Protein AF-A0A7K0ZGZ5-F1 (afdb_monomer_lite)

Foldseek 3Di:
DDKDWPFDAAQCWAVNPPDDDPRRVVCVVVVDITHHTWMDDPNHDIDDD

Radius of gyration: 12.97 Å; chains: 1; bounding box: 31×18×29 Å

Sequence (49 aa):
MRIHLLGTGSADGWPNPFCHCDSCESERANGRSRTSSAALVDGVILIDA

Structure (mmCIF, N/CA/C/O backbone):
data_AF-A0A7K0ZGZ5-F1
#
_entry.id   AF-A0A7K0ZGZ5-F1
#
loop_
_atom_site.group_PDB
_atom_site.id
_atom_site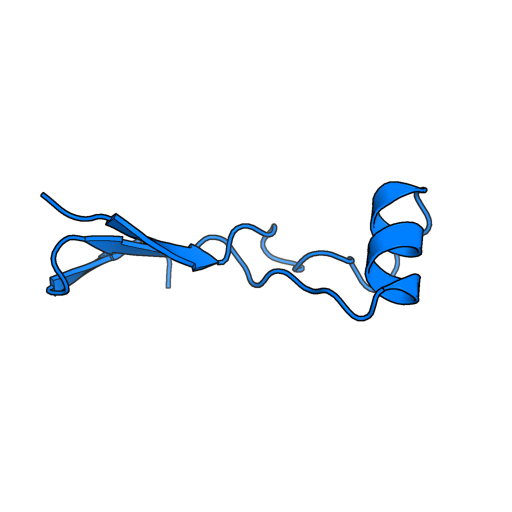.type_symbol
_atom_site.label_atom_id
_atom_site.label_alt_id
_atom_site.label_comp_id
_atom_site.label_asym_id
_atom_site.label_entity_id
_atom_site.label_seq_id
_atom_site.pdbx_PDB_ins_code
_atom_site.Cartn_x
_atom_site.Cart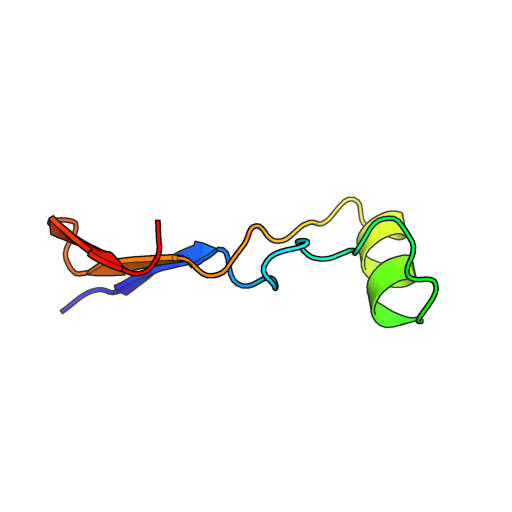n_y
_atom_site.Cartn_z
_atom_site.occupancy
_atom_site.B_iso_or_equiv
_atom_site.auth_seq_id
_atom_site.auth_comp_id
_atom_site.auth_asym_id
_atom_site.auth_atom_id
_atom_site.pdbx_PDB_model_num
ATOM 1 N N . MET A 1 1 ? -18.686 -9.103 13.891 1.00 89.94 1 MET A N 1
ATOM 2 C CA . MET A 1 1 ? -17.430 -8.383 13.635 1.00 89.94 1 MET A CA 1
ATOM 3 C C . MET A 1 1 ? -16.961 -8.702 12.226 1.00 89.94 1 MET A C 1
ATOM 5 O O . MET A 1 1 ? -16.833 -9.874 11.888 1.00 89.94 1 MET A O 1
ATOM 9 N N . ARG A 1 2 ? -16.760 -7.674 11.404 1.00 97.81 2 ARG A N 1
ATOM 10 C CA . ARG A 1 2 ? -16.290 -7.728 10.019 1.00 97.81 2 ARG A CA 1
ATOM 11 C C . ARG A 1 2 ? -15.061 -6.839 9.898 1.00 97.81 2 ARG A C 1
ATOM 13 O O . ARG A 1 2 ? -15.100 -5.687 10.316 1.00 97.81 2 ARG A O 1
ATOM 20 N N . ILE A 1 3 ? -14.004 -7.357 9.289 1.00 97.88 3 ILE A N 1
ATOM 21 C CA . ILE A 1 3 ? -12.783 -6.601 9.011 1.00 97.88 3 ILE A CA 1
ATOM 22 C C . ILE A 1 3 ? -12.667 -6.470 7.498 1.00 97.88 3 ILE A C 1
ATOM 24 O O . ILE A 1 3 ? -12.706 -7.474 6.787 1.00 97.88 3 ILE A O 1
ATOM 28 N N . HIS A 1 4 ? -12.553 -5.241 7.007 1.00 98.00 4 HIS A N 1
ATOM 29 C CA . HIS A 1 4 ? -12.286 -4.966 5.604 1.00 98.00 4 HIS A CA 1
ATOM 30 C C . HIS A 1 4 ? -10.845 -4.483 5.453 1.00 98.00 4 HIS A C 1
ATOM 32 O O . HIS A 1 4 ? -10.483 -3.449 6.008 1.00 98.00 4 HIS A O 1
ATOM 38 N N . LEU A 1 5 ? -10.023 -5.246 4.731 1.00 97.38 5 LEU A N 1
ATOM 39 C CA . LEU A 1 5 ? -8.635 -4.885 4.453 1.00 97.38 5 LEU A CA 1
ATOM 40 C C . LEU A 1 5 ? -8.611 -3.907 3.277 1.00 97.38 5 LEU A C 1
ATOM 42 O O . LEU A 1 5 ? -8.877 -4.299 2.143 1.00 97.38 5 LEU A O 1
ATOM 46 N N . LEU A 1 6 ? -8.315 -2.643 3.568 1.00 96.38 6 LEU A N 1
ATOM 47 C CA . LEU A 1 6 ? -8.209 -1.569 2.577 1.00 96.38 6 LEU A CA 1
ATOM 48 C C . LEU A 1 6 ? -6.839 -1.570 1.887 1.00 96.38 6 LEU A C 1
ATOM 50 O O . LEU A 1 6 ? -6.723 -1.164 0.733 1.00 96.38 6 LEU A O 1
ATOM 54 N N . GLY A 1 7 ? -5.812 -2.055 2.585 1.00 95.94 7 GLY A N 1
ATOM 55 C CA . GLY A 1 7 ? -4.463 -2.214 2.063 1.00 95.94 7 GLY A CA 1
ATOM 56 C C . GLY A 1 7 ? -3.683 -3.271 2.838 1.00 95.94 7 GLY A C 1
ATOM 57 O O . GLY A 1 7 ? -4.014 -3.603 3.975 1.00 95.94 7 GLY A O 1
ATOM 58 N N . THR A 1 8 ? -2.687 -3.861 2.181 1.00 96.06 8 THR A N 1
ATOM 59 C CA . THR A 1 8 ? -1.899 -5.006 2.692 1.00 96.06 8 THR A CA 1
ATOM 60 C C . THR A 1 8 ? -0.430 -4.965 2.247 1.00 96.06 8 THR A C 1
ATOM 62 O O . THR A 1 8 ? 0.289 -5.961 2.326 1.00 96.06 8 THR A O 1
ATOM 65 N N . GLY A 1 9 ? 0.012 -3.831 1.709 1.00 94.31 9 GLY A N 1
ATOM 66 C CA . GLY A 1 9 ? 1.390 -3.543 1.331 1.00 94.31 9 GLY A CA 1
ATOM 67 C C . GLY A 1 9 ? 2.147 -2.823 2.448 1.00 94.31 9 GLY A C 1
ATOM 68 O O . GLY A 1 9 ? 1.574 -2.426 3.462 1.00 94.31 9 GLY A O 1
ATOM 69 N N . SER A 1 10 ? 3.453 -2.637 2.261 1.00 92.44 10 SER A N 1
ATOM 70 C CA . SER A 1 10 ? 4.253 -1.798 3.161 1.00 92.44 10 SER A CA 1
ATOM 71 C C . SER A 1 10 ? 3.930 -0.310 2.967 1.00 92.44 10 SER A C 1
ATOM 73 O O . SER A 1 10 ? 3.151 0.056 2.086 1.00 92.44 10 SER A O 1
ATOM 75 N N . ALA A 1 11 ? 4.556 0.557 3.769 1.00 90.69 11 ALA A N 1
ATOM 76 C CA . ALA A 1 11 ? 4.431 2.010 3.625 1.00 90.69 11 ALA A CA 1
ATOM 77 C C . ALA A 1 11 ? 4.765 2.501 2.201 1.00 90.69 11 ALA A C 1
ATOM 79 O O . ALA A 1 11 ? 4.089 3.383 1.682 1.00 90.69 11 ALA A O 1
ATOM 80 N N . ASP A 1 12 ? 5.733 1.865 1.537 1.00 90.81 12 ASP A N 1
ATOM 81 C CA . ASP A 1 12 ? 6.143 2.206 0.168 1.00 90.81 12 ASP A CA 1
ATOM 82 C C . ASP A 1 12 ? 5.310 1.489 -0.915 1.00 90.81 12 ASP A C 1
ATOM 84 O O . ASP A 1 12 ? 5.625 1.556 -2.106 1.00 90.81 12 ASP A O 1
ATOM 88 N N . GLY A 1 13 ? 4.270 0.758 -0.505 1.00 92.81 13 GLY A N 1
ATOM 89 C CA . GLY A 1 13 ? 3.465 -0.095 -1.367 1.00 92.81 13 GLY A CA 1
ATOM 90 C C . GLY A 1 13 ? 4.190 -1.358 -1.835 1.00 92.81 13 GLY A C 1
ATOM 91 O O . GLY A 1 13 ? 5.360 -1.621 -1.546 1.00 92.81 13 GLY A O 1
ATOM 92 N N . TRP A 1 14 ? 3.457 -2.189 -2.571 1.00 96.56 14 TRP A N 1
ATOM 93 C CA . TRP A 1 14 ? 4.012 -3.367 -3.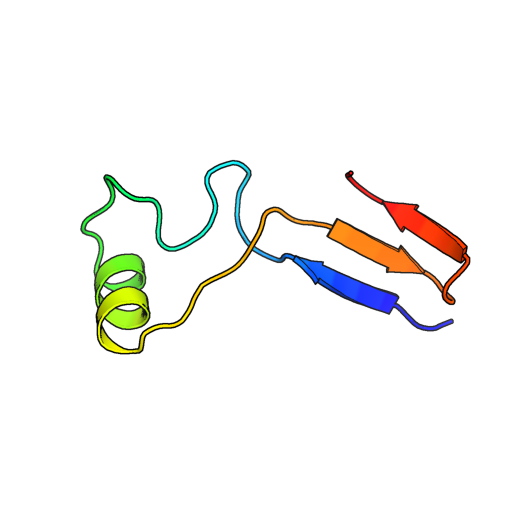228 1.00 96.56 14 TRP A CA 1
ATOM 94 C C . TRP A 1 14 ? 3.317 -3.582 -4.575 1.00 96.56 14 TRP A C 1
ATOM 96 O O . TRP A 1 14 ? 2.090 -3.681 -4.586 1.00 96.56 14 TRP A O 1
ATOM 106 N N . PRO A 1 15 ? 4.037 -3.660 -5.706 1.00 97.31 15 PRO A N 1
ATOM 107 C CA . PRO A 1 15 ? 5.494 -3.589 -5.867 1.00 97.31 15 PRO A CA 1
ATOM 108 C C . PRO A 1 15 ? 6.108 -2.269 -5.394 1.00 97.31 15 PRO A C 1
ATOM 110 O O . PRO A 1 15 ? 5.580 -1.202 -5.693 1.00 97.31 15 PRO A O 1
ATOM 113 N N . ASN A 1 16 ? 7.255 -2.337 -4.713 1.00 95.69 16 ASN A N 1
ATOM 114 C CA . ASN A 1 16 ? 8.031 -1.132 -4.418 1.00 95.69 16 ASN A CA 1
ATOM 115 C C . ASN A 1 16 ? 8.740 -0.665 -5.707 1.00 95.69 16 ASN A C 1
ATOM 117 O O . ASN A 1 16 ? 9.412 -1.502 -6.320 1.00 95.69 16 ASN A O 1
ATOM 121 N N . PRO A 1 17 ? 8.658 0.624 -6.106 1.00 92.44 17 PRO A N 1
ATOM 122 C CA . PRO A 1 17 ? 9.158 1.125 -7.391 1.00 92.44 17 PRO A CA 1
ATOM 123 C C . PRO A 1 17 ? 10.609 0.770 -7.718 1.00 92.44 17 PRO A C 1
ATOM 125 O O . PRO A 1 17 ? 10.903 0.497 -8.880 1.00 92.44 17 PRO A O 1
ATOM 128 N N . PHE A 1 18 ? 11.480 0.701 -6.710 1.00 94.94 18 PHE A N 1
ATOM 129 C CA . PHE A 1 18 ? 12.920 0.472 -6.871 1.00 94.94 18 PHE A CA 1
ATOM 130 C C . PHE A 1 18 ? 13.346 -0.974 -6.573 1.00 94.94 18 PHE A C 1
ATOM 132 O O . PHE A 1 18 ? 14.530 -1.299 -6.617 1.00 94.94 18 PHE A O 1
ATOM 139 N N . CYS A 1 19 ? 12.395 -1.859 -6.253 1.00 96.69 19 CYS A N 1
ATOM 140 C CA . CYS A 1 19 ? 12.674 -3.260 -5.957 1.00 96.69 19 CYS A CA 1
ATOM 141 C C . CYS A 1 19 ? 12.539 -4.153 -7.200 1.00 96.69 19 CYS A C 1
ATOM 143 O O . CYS A 1 19 ? 11.514 -4.113 -7.890 1.00 96.69 19 CYS A O 1
ATOM 145 N N . HIS A 1 20 ? 13.540 -5.012 -7.413 1.00 97.25 20 HIS A N 1
ATOM 146 C CA . HIS A 1 20 ? 13.646 -5.972 -8.522 1.00 97.25 20 HIS A CA 1
ATOM 147 C C . HIS A 1 20 ? 13.651 -7.438 -8.058 1.00 97.25 20 HIS A C 1
ATOM 149 O O . HIS A 1 20 ? 14.189 -8.306 -8.731 1.00 97.25 20 HIS A O 1
ATOM 155 N N . CYS A 1 21 ? 13.105 -7.742 -6.877 1.00 97.94 21 CYS A N 1
ATOM 156 C CA . CYS A 1 21 ? 12.947 -9.141 -6.476 1.00 97.94 21 CYS A CA 1
ATOM 157 C C . CYS A 1 21 ? 11.815 -9.817 -7.264 1.00 97.94 21 CYS A C 1
ATOM 159 O O . CYS A 1 21 ? 10.857 -9.149 -7.668 1.00 97.94 21 CYS A O 1
ATOM 161 N N . ASP A 1 22 ? 11.870 -11.145 -7.373 1.00 98.56 22 ASP A N 1
ATOM 162 C CA . ASP A 1 22 ? 10.903 -11.975 -8.107 1.00 98.56 22 ASP A CA 1
ATOM 163 C C . ASP A 1 22 ? 9.443 -11.634 -7.775 1.00 98.56 22 ASP A C 1
ATOM 165 O O . ASP A 1 22 ? 8.589 -11.535 -8.653 1.00 98.56 22 ASP A O 1
ATOM 169 N N . SER A 1 23 ? 9.154 -11.386 -6.496 1.00 97.06 23 SER A N 1
ATOM 170 C CA . SER A 1 23 ? 7.830 -10.990 -6.013 1.00 97.06 23 SER A CA 1
ATOM 171 C C . SER A 1 23 ? 7.353 -9.665 -6.618 1.00 97.06 23 SER A C 1
ATOM 173 O O . SER A 1 23 ? 6.222 -9.570 -7.087 1.00 97.06 23 SER A O 1
ATOM 175 N N . CYS A 1 24 ? 8.200 -8.632 -6.626 1.00 97.62 24 CYS A N 1
ATOM 176 C CA . CYS A 1 24 ? 7.837 -7.324 -7.175 1.00 97.62 24 CYS A CA 1
ATOM 177 C C . CYS A 1 24 ? 7.779 -7.341 -8.708 1.00 97.62 24 CYS A C 1
ATOM 179 O O . CYS A 1 24 ? 6.968 -6.628 -9.298 1.00 97.62 24 CYS A O 1
ATOM 181 N N . GLU A 1 25 ? 8.634 -8.119 -9.369 1.00 98.25 25 GLU A N 1
ATOM 182 C CA . GLU A 1 25 ? 8.603 -8.268 -10.828 1.00 98.25 25 GLU A CA 1
ATOM 183 C C . GLU A 1 25 ? 7.370 -9.047 -11.290 1.00 98.25 25 GLU A C 1
ATOM 185 O O . GLU A 1 25 ? 6.686 -8.613 -12.218 1.00 98.25 25 GLU A O 1
ATOM 190 N N . SER A 1 26 ? 7.019 -10.125 -10.585 1.00 98.19 26 SER A N 1
ATOM 191 C CA . SER A 1 26 ? 5.810 -10.910 -10.840 1.00 98.19 26 SER A CA 1
ATOM 192 C C . SER A 1 26 ? 4.554 -10.044 -10.773 1.00 98.19 26 SER A C 1
ATOM 194 O O . SER A 1 26 ? 3.765 -10.015 -11.717 1.00 98.19 26 SER A O 1
ATOM 196 N N . GLU A 1 27 ? 4.360 -9.273 -9.704 1.00 97.56 27 GLU A N 1
ATOM 197 C CA . GLU A 1 27 ? 3.174 -8.421 -9.586 1.00 97.56 27 GLU A CA 1
ATOM 198 C C . GLU A 1 27 ? 3.137 -7.295 -10.622 1.00 97.56 27 GLU A C 1
ATOM 200 O O . GLU A 1 27 ? 2.065 -7.026 -11.166 1.00 97.56 27 GLU A O 1
ATOM 205 N N . ARG A 1 28 ? 4.288 -6.685 -10.959 1.00 97.19 28 ARG A N 1
ATOM 206 C CA . ARG A 1 28 ? 4.370 -5.704 -12.057 1.00 97.19 28 ARG A CA 1
ATOM 207 C C . ARG A 1 28 ? 3.941 -6.315 -13.384 1.00 97.19 28 ARG A C 1
ATOM 209 O O . ARG A 1 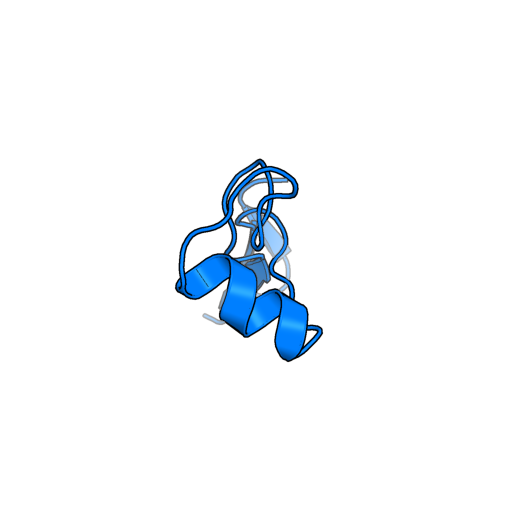28 ? 3.121 -5.721 -14.076 1.00 97.19 28 ARG A O 1
ATOM 216 N N . ALA A 1 29 ? 4.451 -7.501 -13.716 1.00 98.06 29 ALA A N 1
ATOM 217 C CA . ALA A 1 29 ? 4.078 -8.213 -14.937 1.00 98.06 29 ALA A CA 1
ATOM 218 C C . ALA A 1 29 ? 2.577 -8.548 -14.980 1.00 98.06 29 ALA A C 1
ATOM 220 O O . ALA A 1 29 ? 1.978 -8.597 -16.050 1.00 98.06 29 ALA A O 1
ATOM 221 N N . ASN A 1 30 ? 1.958 -8.736 -13.812 1.00 98.06 30 ASN A N 1
ATOM 222 C CA . ASN A 1 30 ? 0.530 -8.995 -13.669 1.00 98.06 30 ASN A CA 1
ATOM 223 C C . ASN A 1 30 ? -0.329 -7.727 -13.472 1.00 98.06 30 ASN A C 1
ATOM 225 O O . ASN A 1 30 ? -1.543 -7.850 -13.310 1.00 98.06 30 ASN A O 1
ATOM 229 N N . GLY A 1 31 ? 0.265 -6.528 -13.436 1.00 97.12 31 GLY A N 1
ATOM 230 C CA . GLY A 1 31 ? -0.454 -5.272 -13.198 1.00 97.12 31 GLY A CA 1
ATOM 231 C C . GLY A 1 31 ? -1.149 -5.185 -11.832 1.00 97.12 31 GLY A C 1
ATOM 232 O O . GLY A 1 31 ? -2.141 -4.471 -11.695 1.00 97.12 31 GLY A O 1
ATOM 233 N N . ARG A 1 32 ? -0.673 -5.929 -10.828 1.00 96.81 32 ARG A N 1
ATOM 234 C CA . ARG A 1 32 ? -1.244 -5.951 -9.476 1.00 96.81 32 ARG A CA 1
ATOM 235 C C . ARG A 1 32 ? -0.467 -5.026 -8.543 1.00 96.81 32 ARG A C 1
ATOM 237 O O . ARG A 1 32 ? 0.753 -4.910 -8.643 1.00 96.81 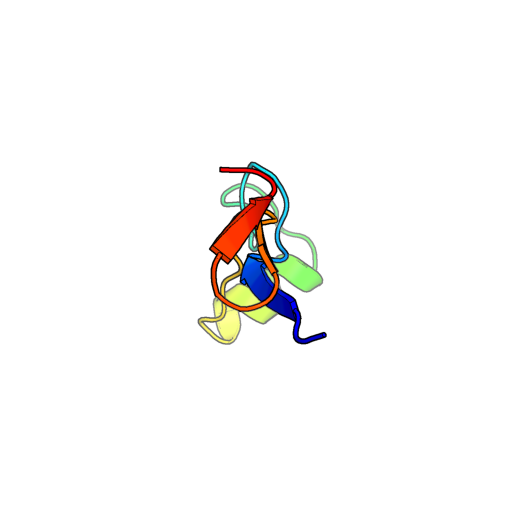32 ARG A O 1
ATOM 244 N N . SER A 1 33 ? -1.174 -4.386 -7.616 1.00 96.19 33 SER A N 1
ATOM 245 C CA . SER A 1 33 ? -0.578 -3.534 -6.587 1.00 96.19 33 SER A CA 1
ATOM 246 C C . SER A 1 33 ? -1.327 -3.644 -5.260 1.00 96.19 33 SER A C 1
ATOM 248 O O . SER A 1 33 ? -2.510 -3.986 -5.207 1.00 96.19 33 SER A O 1
ATOM 250 N N . ARG A 1 34 ? -0.612 -3.373 -4.167 1.00 96.25 34 ARG A N 1
ATOM 251 C CA . ARG A 1 34 ? -1.126 -3.287 -2.801 1.00 96.25 34 ARG A CA 1
ATOM 252 C C . ARG A 1 34 ? -0.715 -1.947 -2.207 1.00 96.25 34 ARG A C 1
ATOM 254 O O . ARG A 1 34 ? 0.469 -1.608 -2.186 1.00 96.25 34 ARG A O 1
ATOM 261 N N . THR A 1 35 ? -1.706 -1.213 -1.722 1.00 94.38 35 THR A N 1
ATOM 262 C CA . THR A 1 35 ? -1.550 0.007 -0.923 1.00 94.38 35 THR A CA 1
ATOM 263 C C . THR A 1 35 ? -1.053 -0.325 0.480 1.00 94.38 35 THR A C 1
ATOM 265 O O . THR A 1 35 ? -1.123 -1.485 0.897 1.00 94.38 35 THR A O 1
ATOM 268 N N . SER A 1 36 ? -0.560 0.681 1.204 1.00 94.62 36 SER A N 1
ATOM 269 C CA . SER A 1 36 ? -0.130 0.546 2.597 1.00 94.62 36 SER A CA 1
ATOM 270 C C . SER A 1 36 ? -1.208 -0.089 3.472 1.00 94.62 36 SER A C 1
ATOM 272 O O . SER A 1 36 ? -2.403 0.098 3.242 1.00 94.62 36 SER A O 1
ATOM 274 N N . SER A 1 37 ? -0.774 -0.870 4.458 1.00 95.94 37 SER A N 1
ATOM 275 C CA . SER A 1 37 ? -1.648 -1.535 5.423 1.00 95.94 37 SER A CA 1
ATOM 276 C C . SER A 1 37 ? -2.677 -0.581 6.023 1.00 95.94 37 SER A C 1
ATOM 278 O O . SER A 1 37 ? -2.305 0.424 6.615 1.00 95.94 37 SER A O 1
ATOM 280 N N . ALA A 1 38 ? -3.954 -0.933 5.869 1.00 97.44 38 ALA A N 1
ATOM 281 C CA . ALA A 1 38 ? -5.087 -0.209 6.432 1.00 97.44 38 ALA A CA 1
ATOM 282 C C . ALA A 1 38 ? -6.286 -1.156 6.569 1.00 97.44 38 ALA A C 1
ATOM 284 O O . ALA A 1 38 ? -6.502 -2.033 5.719 1.00 97.44 38 ALA A O 1
ATOM 285 N N . ALA A 1 39 ? -7.098 -0.975 7.611 1.00 97.81 39 ALA A N 1
ATOM 286 C CA . ALA A 1 39 ? -8.292 -1.789 7.829 1.00 97.81 39 ALA A CA 1
ATOM 287 C C . ALA A 1 39 ? -9.479 -0.977 8.358 1.00 97.81 39 ALA A C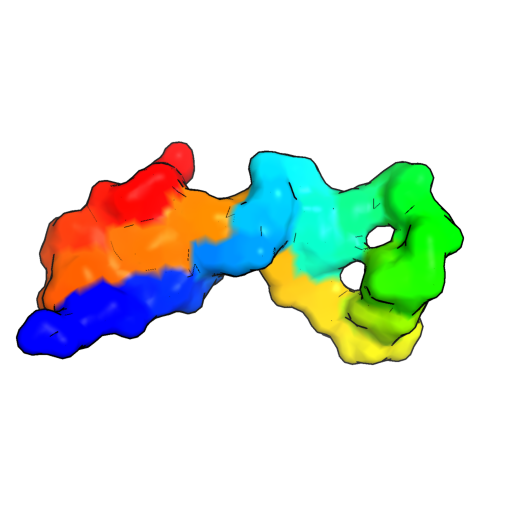 1
ATOM 289 O O . ALA A 1 39 ? -9.318 -0.059 9.157 1.00 97.81 39 ALA A O 1
ATOM 290 N N . LEU A 1 40 ? -10.687 -1.371 7.948 1.00 98.12 40 LEU A N 1
ATOM 291 C CA . LEU A 1 40 ? -11.949 -0.820 8.434 1.00 98.12 40 LEU A CA 1
ATOM 292 C C . LEU A 1 40 ? -12.730 -1.897 9.193 1.00 98.12 40 LEU A C 1
ATOM 294 O O . LEU A 1 40 ? -13.163 -2.898 8.611 1.00 98.12 40 LEU A O 1
ATOM 298 N N . VAL A 1 41 ? -12.921 -1.691 10.494 1.00 98.25 41 VAL A N 1
ATOM 299 C CA . VAL A 1 41 ? -13.654 -2.621 11.363 1.00 98.25 41 VAL A CA 1
ATOM 300 C C . VAL A 1 41 ? -15.112 -2.197 11.452 1.00 98.25 41 VAL A C 1
ATOM 302 O O . VAL A 1 41 ? -15.424 -1.056 11.789 1.00 98.25 41 VAL A O 1
ATOM 305 N N . ASP A 1 42 ? -16.001 -3.125 11.099 1.00 98.19 42 ASP A N 1
ATOM 306 C CA . ASP A 1 42 ? -17.460 -2.980 11.098 1.00 98.19 42 ASP A CA 1
ATOM 307 C C . ASP A 1 42 ? -17.991 -1.755 10.323 1.00 98.19 42 ASP A C 1
ATOM 309 O O . ASP A 1 42 ? -19.157 -1.395 10.450 1.00 98.19 42 ASP A O 1
ATOM 313 N N . GLY A 1 43 ? -17.166 -1.160 9.453 1.00 97.19 43 GLY A N 1
ATOM 314 C CA . GLY A 1 43 ? -17.506 0.056 8.710 1.00 97.19 43 GLY A CA 1
ATOM 315 C C . GLY A 1 43 ? -17.323 1.356 9.503 1.00 97.19 43 GLY A C 1
ATOM 316 O O . GLY A 1 43 ? -17.742 2.401 9.020 1.00 97.19 43 GLY A O 1
ATOM 317 N N . VAL A 1 44 ? -16.738 1.298 10.706 1.00 97.94 44 VAL A N 1
ATOM 318 C CA . VAL A 1 44 ? -16.758 2.410 11.673 1.00 97.94 44 VAL A CA 1
ATOM 319 C C . VAL A 1 44 ? -15.362 2.817 12.140 1.00 97.94 44 VAL A C 1
ATOM 321 O O . VAL A 1 44 ? -15.082 4.007 12.237 1.00 97.94 44 VAL A O 1
ATOM 324 N N . ILE A 1 45 ? -14.480 1.858 12.433 1.00 98.00 45 ILE A N 1
ATOM 325 C CA . ILE A 1 45 ? -13.141 2.153 12.967 1.00 98.00 45 ILE A CA 1
ATOM 326 C C . ILE A 1 45 ? -12.107 1.979 11.859 1.00 98.00 45 ILE A C 1
ATOM 328 O O . ILE A 1 45 ? -11.934 0.865 11.363 1.00 98.00 45 ILE A O 1
ATOM 332 N N . LEU A 1 46 ? -11.418 3.067 11.506 1.00 97.94 46 LEU A N 1
ATOM 333 C CA . LEU A 1 46 ? -10.269 3.053 10.603 1.00 97.94 46 LEU A CA 1
ATOM 334 C C . LEU A 1 46 ? -8.978 2.841 11.403 1.00 97.94 46 LEU A C 1
ATOM 336 O O . LEU A 1 46 ? -8.720 3.561 12.366 1.00 97.94 46 LEU A O 1
ATOM 340 N N . ILE A 1 47 ? -8.186 1.855 10.993 1.00 96.88 47 ILE A N 1
ATOM 341 C CA . ILE A 1 47 ? -6.869 1.529 11.550 1.00 96.88 47 ILE A CA 1
ATOM 342 C C . ILE A 1 47 ? -5.820 1.824 10.476 1.00 96.88 47 ILE A C 1
ATOM 344 O O . ILE A 1 47 ? -5.987 1.347 9.352 1.00 96.88 47 ILE A O 1
ATOM 348 N N . ASP A 1 48 ? -4.769 2.557 10.860 1.00 92.44 48 ASP A N 1
ATOM 349 C CA . ASP A 1 48 ? -3.619 2.969 10.040 1.00 92.44 48 ASP A CA 1
ATOM 350 C C . ASP A 1 48 ? -4.015 3.733 8.759 1.00 92.44 48 ASP A C 1
ATOM 352 O O . ASP A 1 48 ? -4.210 3.146 7.696 1.00 92.44 48 ASP A O 1
ATOM 356 N N . ALA A 1 49 ? -4.168 5.059 8.893 1.00 74.31 49 ALA A N 1
ATOM 357 C CA . ALA A 1 49 ? -4.548 5.990 7.821 1.00 74.31 49 ALA A CA 1
ATOM 358 C C . ALA A 1 49 ? -3.335 6.652 7.151 1.00 74.31 49 ALA A C 1
ATOM 360 O O . ALA A 1 49 ? -2.421 7.083 7.892 1.00 74.31 49 ALA A O 1
#

Secondary structure (DSSP, 8-state):
--EEEEE-B-TT-BS-TT--SHHHHHHHHTT--BPBPEEEETTTEEE--

pLDDT: mean 95.83, std 3.8, range [74.31, 98.56]